Protein AF-A0AB74UG24-F1 (afdb_monomer)

Nearest PDB structures (foldseek):
  3t5p-assembly2_B  TM=6.064E-01  e=1.119E+00  Bacillus anthracis str. Sterne
  4kg6-assembly4_D  TM=3.415E-01  e=1.271E+00  Escherichia coli K-12
  8k0k-assembly1_H  TM=3.449E-01  e=1.747E+00  Vibrio phage ICP1_2011_A
  7wwv-assembly1_F  TM=2.936E-01  e=3.521E+00  Vibrio phage ICP1_2011_A
  8k0j-assembly1_A  TM=3.191E-01  e=3.521E+00  Vibrio phage ICP1_2011_A

Secondary structure (DSSP, 8-state):
---HHHHHHHHHHHHTT-EETTTSPPPSSSEEEEEEEETTEEEEEEEEGGGS-GGGGGSTTSHIIIII-SS-TTEEEEEEEEPS---

Solvent-accessible surface area (backbone atoms only — not comparable to full-atom values): 5193 Å² total; per-residue (Å²): 130,85,56,70,67,55,54,54,50,49,52,56,41,42,77,71,70,34,40,48,39,90,84,46,74,77,64,50,83,47,56,27,32,39,42,22,32,42,83,94,38,82,48,73,53,72,52,40,52,66,83,50,63,78,72,41,29,76,36,87,89,36,69,37,25,58,69,64,35,91,77,45,88,68,54,59,63,37,33,32,38,76,49,83,83,86,130

Structure (mmCIF, N/CA/C/O backbone):
data_AF-A0AB74UG24-F1
#
_entry.id   AF-A0AB74UG24-F1
#
loop_
_atom_site.group_PDB
_atom_site.id
_atom_site.type_symbol
_atom_site.label_atom_id
_atom_site.label_alt_id
_atom_site.label_comp_id
_atom_site.label_asym_id
_atom_site.label_entity_id
_atom_site.label_seq_id
_atom_site.pdbx_PDB_ins_code
_atom_site.Cartn_x
_atom_site.Cartn_y
_atom_site.Cartn_z
_atom_site.occupancy
_atom_site.B_iso_or_equiv
_atom_site.auth_seq_id
_atom_site.auth_comp_id
_atom_site.auth_asym_id
_atom_site.auth_atom_id
_atom_site.pdbx_PDB_model_num
ATOM 1 N N . MET A 1 1 ? -12.620 13.818 2.783 1.00 45.94 1 MET A N 1
ATOM 2 C CA . MET A 1 1 ? -12.952 13.178 4.073 1.00 45.94 1 MET A CA 1
ATOM 3 C C . MET A 1 1 ? -12.521 11.724 3.963 1.00 45.94 1 MET A C 1
ATOM 5 O O . MET A 1 1 ? -12.919 11.093 2.991 1.00 45.94 1 MET A O 1
ATOM 9 N N . GLN A 1 2 ? -11.628 11.229 4.825 1.00 57.72 2 GLN A N 1
ATOM 10 C CA . GLN A 1 2 ? -11.289 9.799 4.822 1.00 57.72 2 GLN A CA 1
ATOM 11 C C . GLN A 1 2 ? -12.534 9.010 5.243 1.00 57.72 2 GLN A C 1
ATOM 13 O O . GLN A 1 2 ? -13.184 9.373 6.221 1.00 57.72 2 GLN A O 1
ATOM 18 N N . ASP A 1 3 ? -12.893 7.989 4.469 1.00 71.94 3 ASP A N 1
ATOM 19 C CA . ASP A 1 3 ? -14.016 7.106 4.781 1.00 71.94 3 ASP A CA 1
ATOM 20 C C . ASP A 1 3 ? -13.720 6.352 6.098 1.00 71.94 3 ASP A C 1
ATOM 22 O O . ASP A 1 3 ? -12.676 5.693 6.178 1.00 71.94 3 ASP A O 1
ATOM 26 N N . PRO A 1 4 ? -14.591 6.420 7.126 1.00 78.06 4 PRO A N 1
ATOM 27 C CA . PRO A 1 4 ? -14.404 5.703 8.390 1.00 78.06 4 PRO A CA 1
ATOM 28 C C . PRO A 1 4 ? -14.165 4.196 8.214 1.00 78.06 4 PRO A C 1
ATOM 30 O O . PRO A 1 4 ? -13.442 3.584 9.003 1.00 78.06 4 PRO A O 1
ATOM 33 N N . ALA A 1 5 ? -14.729 3.591 7.163 1.00 79.56 5 ALA A N 1
ATOM 34 C CA . ALA A 1 5 ? -14.515 2.186 6.840 1.00 79.56 5 ALA A CA 1
ATOM 35 C C . ALA A 1 5 ? -13.059 1.900 6.438 1.00 79.56 5 ALA A C 1
ATOM 37 O O . ALA A 1 5 ? -12.512 0.854 6.793 1.00 79.56 5 ALA A O 1
ATOM 38 N N . HIS A 1 6 ? -12.401 2.836 5.747 1.00 82.81 6 HIS A N 1
ATOM 39 C CA . HIS A 1 6 ? -11.002 2.697 5.341 1.00 82.81 6 HIS A CA 1
ATOM 40 C C . HIS A 1 6 ? -10.040 2.809 6.528 1.00 82.81 6 HIS A C 1
ATOM 42 O O . HIS A 1 6 ? -9.035 2.099 6.560 1.00 82.81 6 HIS A O 1
ATOM 48 N N . THR A 1 7 ? -10.353 3.653 7.516 1.00 85.06 7 THR A N 1
ATOM 49 C CA . THR A 1 7 ? -9.570 3.757 8.758 1.00 85.06 7 THR A CA 1
ATOM 50 C C . THR A 1 7 ? -9.627 2.453 9.546 1.00 85.06 7 THR A C 1
ATOM 52 O O . THR A 1 7 ? -8.586 1.888 9.872 1.00 85.06 7 THR A O 1
ATOM 55 N N . ARG A 1 8 ? -10.832 1.907 9.750 1.00 89.44 8 ARG A N 1
ATOM 56 C CA . ARG A 1 8 ? -11.011 0.626 10.446 1.00 89.44 8 ARG A CA 1
ATOM 57 C C . ARG A 1 8 ? -10.323 -0.531 9.718 1.00 89.44 8 ARG A C 1
ATOM 59 O O . ARG A 1 8 ? -9.744 -1.408 10.352 1.00 89.44 8 ARG A O 1
ATOM 66 N N . TRP A 1 9 ? -10.381 -0.545 8.385 1.00 91.44 9 TRP A N 1
ATOM 67 C CA . TRP A 1 9 ? -9.666 -1.538 7.584 1.00 91.44 9 TRP A CA 1
ATOM 68 C C . TRP A 1 9 ? -8.149 -1.448 7.792 1.00 91.44 9 TRP A C 1
ATOM 70 O O . TRP A 1 9 ? -7.506 -2.471 8.014 1.00 91.44 9 TRP A O 1
ATOM 80 N N . LEU A 1 10 ? -7.580 -0.238 7.768 1.00 91.69 10 LEU A N 1
ATOM 81 C CA . LEU A 1 10 ? -6.150 -0.026 7.988 1.00 91.69 10 LEU A CA 1
ATOM 82 C C . LEU A 1 10 ? -5.709 -0.537 9.368 1.00 91.69 10 LEU A C 1
ATOM 84 O O . LEU A 1 10 ? -4.721 -1.262 9.455 1.00 91.69 10 LEU A O 1
ATOM 88 N N . GLU A 1 11 ? -6.458 -0.212 10.421 1.00 93.81 11 GLU A N 1
ATOM 89 C CA . GLU A 1 11 ? -6.192 -0.680 11.789 1.00 93.81 11 GLU A CA 1
ATOM 90 C C . GLU A 1 11 ? -6.160 -2.212 11.864 1.00 93.81 11 GLU A C 1
ATOM 92 O O . GLU A 1 11 ? -5.175 -2.787 12.326 1.00 93.81 11 GLU A O 1
ATOM 97 N N . GLN A 1 12 ? -7.168 -2.885 11.300 1.00 94.75 12 GLN A N 1
ATOM 98 C CA . GLN A 1 12 ? -7.224 -4.351 11.257 1.00 94.75 12 GLN A CA 1
ATOM 99 C C . GLN A 1 12 ? -6.052 -4.971 10.490 1.00 94.75 12 GLN A C 1
ATOM 101 O O . GLN A 1 12 ? -5.582 -6.057 10.832 1.00 94.75 12 GLN A O 1
ATOM 106 N N . MET A 1 13 ? -5.583 -4.320 9.425 1.00 96.06 13 MET A N 1
ATOM 107 C CA . MET A 1 13 ? -4.420 -4.797 8.680 1.00 96.06 13 MET A CA 1
ATOM 108 C C . MET A 1 13 ? -3.138 -4.647 9.503 1.00 96.06 13 MET A C 1
ATOM 110 O O . MET A 1 13 ? -2.331 -5.577 9.537 1.00 96.06 13 MET A O 1
ATOM 114 N N . ILE A 1 14 ? -2.976 -3.531 10.215 1.00 96.06 14 ILE A N 1
ATOM 115 C CA . ILE A 1 14 ? -1.836 -3.303 11.111 1.00 96.06 14 ILE A CA 1
ATOM 116 C C . ILE A 1 14 ? -1.818 -4.337 12.245 1.00 96.06 14 ILE A C 1
ATOM 118 O O . ILE A 1 14 ? -0.781 -4.949 12.490 1.00 96.06 14 ILE A O 1
ATOM 122 N N . GLU A 1 15 ? -2.964 -4.618 12.872 1.00 96.56 15 GLU A N 1
ATOM 123 C CA . GLU A 1 15 ? -3.100 -5.668 13.899 1.00 96.56 15 GLU A CA 1
ATOM 124 C C . GLU A 1 15 ? -2.695 -7.060 13.384 1.00 96.56 15 GLU A C 1
ATOM 126 O O . GLU A 1 15 ? -2.186 -7.891 14.132 1.00 96.56 15 GLU A O 1
ATOM 131 N N . ARG A 1 16 ? -2.872 -7.315 12.082 1.00 95.19 16 ARG A N 1
ATOM 132 C CA . ARG A 1 16 ? -2.472 -8.561 11.404 1.00 95.19 16 ARG A CA 1
ATOM 133 C C . ARG A 1 16 ? -1.005 -8.573 10.958 1.00 95.19 16 ARG A C 1
ATOM 135 O O . ARG A 1 16 ? -0.603 -9.479 10.223 1.00 95.19 16 ARG A O 1
ATOM 142 N N . GLY A 1 17 ? -0.215 -7.582 11.367 1.00 95.88 17 GLY A N 1
ATOM 143 C CA . GLY A 1 17 ? 1.212 -7.480 11.063 1.00 95.88 17 GLY A CA 1
ATOM 144 C C . GLY A 1 17 ? 1.526 -6.896 9.686 1.00 95.88 17 GLY A C 1
ATOM 145 O O . GLY A 1 17 ? 2.623 -7.115 9.173 1.00 95.88 17 GLY A O 1
ATOM 146 N N . TRP A 1 18 ? 0.582 -6.188 9.061 1.00 97.31 18 TRP A N 1
ATOM 147 C CA . TRP A 1 18 ? 0.872 -5.406 7.861 1.00 97.31 18 TRP A CA 1
ATOM 148 C C . TRP A 1 18 ? 1.415 -4.020 8.219 1.00 97.31 18 TRP A C 1
ATOM 150 O O . TRP A 1 18 ? 1.095 -3.450 9.258 1.00 97.31 18 TRP A O 1
ATOM 160 N N . ILE A 1 19 ? 2.225 -3.461 7.329 1.00 96.31 19 ILE A N 1
ATOM 161 C CA . ILE A 1 19 ? 2.931 -2.200 7.531 1.00 96.31 19 ILE A CA 1
ATOM 162 C C . ILE A 1 19 ? 2.234 -1.106 6.730 1.00 96.31 19 ILE A C 1
ATOM 164 O O . ILE A 1 19 ? 2.065 -1.229 5.519 1.00 96.31 19 ILE A O 1
ATOM 168 N N . ASP A 1 20 ? 1.850 -0.020 7.398 1.00 93.75 20 ASP A N 1
ATOM 169 C CA . A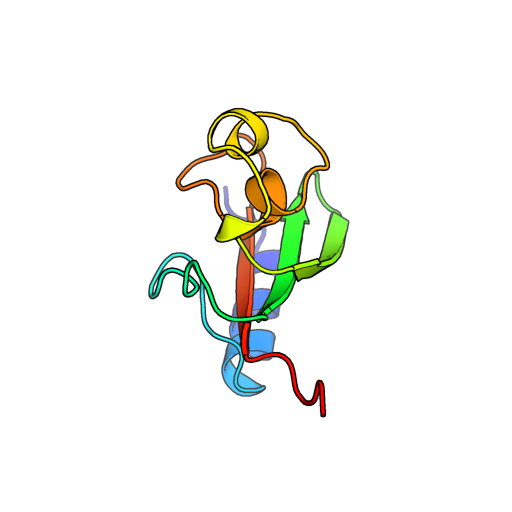SP A 1 20 ? 1.305 1.172 6.748 1.00 93.75 20 ASP A CA 1
ATOM 170 C C . ASP A 1 20 ? 2.365 1.836 5.859 1.00 93.75 20 ASP A C 1
ATOM 172 O O . ASP A 1 20 ? 3.395 2.318 6.342 1.00 93.75 20 ASP A O 1
ATOM 176 N N . ARG A 1 21 ? 2.078 1.911 4.556 1.00 91.25 21 ARG A N 1
ATOM 177 C CA . ARG A 1 21 ? 2.955 2.525 3.553 1.00 91.25 21 ARG A CA 1
ATOM 178 C C . ARG A 1 21 ? 3.280 3.983 3.869 1.00 91.25 21 ARG A C 1
ATOM 180 O O . ARG A 1 21 ? 4.338 4.470 3.469 1.00 91.25 21 ARG A O 1
ATOM 187 N N . PHE A 1 22 ? 2.359 4.729 4.479 1.00 86.56 22 PHE A N 1
ATOM 188 C CA . PHE A 1 22 ? 2.578 6.148 4.772 1.00 86.56 22 PHE A CA 1
ATOM 189 C C . PHE A 1 22 ? 3.518 6.355 5.961 1.00 86.56 22 PHE A C 1
ATOM 191 O O . PHE A 1 22 ? 4.178 7.387 6.029 1.00 86.56 22 PHE A O 1
ATOM 198 N N . LYS A 1 23 ? 3.618 5.368 6.857 1.00 89.75 23 LYS A N 1
ATOM 199 C CA . LYS A 1 23 ? 4.571 5.379 7.974 1.00 89.75 23 LYS A CA 1
ATOM 200 C C . LYS A 1 23 ? 5.925 4.810 7.569 1.00 89.75 23 LYS A C 1
ATOM 202 O O . LYS A 1 23 ? 6.955 5.367 7.931 1.00 89.75 23 LYS A O 1
ATOM 207 N N . HIS A 1 24 ? 5.919 3.729 6.793 1.00 91.50 24 HIS A N 1
ATOM 208 C CA . HIS A 1 24 ? 7.130 3.072 6.321 1.00 91.50 24 HIS A CA 1
ATOM 209 C C . HIS A 1 24 ? 6.990 2.714 4.849 1.00 91.50 24 HIS A C 1
ATOM 211 O O . HIS A 1 24 ? 6.099 1.956 4.464 1.00 91.50 24 HIS A O 1
ATOM 217 N N . SER A 1 25 ? 7.888 3.248 4.024 1.00 91.06 25 SER A N 1
ATOM 218 C CA . SER A 1 25 ? 7.932 2.897 2.608 1.00 91.06 25 SER A CA 1
ATOM 219 C C . SER A 1 25 ? 8.333 1.425 2.432 1.00 91.06 25 SER A C 1
ATOM 221 O O . SER A 1 25 ? 9.226 0.960 3.143 1.00 91.06 25 SER A O 1
ATOM 223 N N . PRO A 1 26 ? 7.711 0.699 1.490 1.00 92.38 26 PRO A N 1
ATOM 224 C CA . PRO A 1 26 ? 8.161 -0.636 1.112 1.00 92.38 26 PRO A CA 1
ATOM 225 C C . PRO A 1 26 ? 9.602 -0.625 0.570 1.00 92.38 26 PRO A C 1
ATOM 227 O O . PRO A 1 26 ? 10.009 0.360 -0.058 1.00 92.38 26 PRO A O 1
ATOM 230 N N . PRO A 1 27 ? 10.368 -1.711 0.772 1.00 92.50 27 PRO A N 1
ATOM 231 C CA . PRO A 1 27 ? 11.686 -1.872 0.171 1.00 92.50 27 PRO A CA 1
ATOM 232 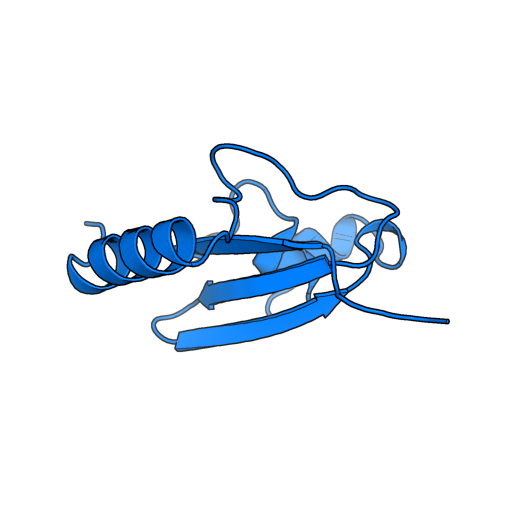C C . PRO A 1 27 ? 11.602 -1.906 -1.358 1.00 92.50 27 PRO A C 1
ATOM 234 O O . PRO A 1 27 ? 10.620 -2.369 -1.940 1.00 92.50 27 PRO A O 1
ATOM 237 N N . HIS A 1 28 ? 12.652 -1.412 -2.016 1.00 90.44 28 HIS A N 1
ATOM 238 C CA . HIS A 1 28 ? 12.656 -1.279 -3.471 1.00 90.44 28 HIS A CA 1
ATOM 239 C C . HIS A 1 28 ? 12.987 -2.595 -4.189 1.00 90.44 28 HIS A C 1
ATOM 241 O O . HIS A 1 28 ? 12.392 -2.899 -5.217 1.00 90.44 28 HIS A O 1
ATOM 247 N N . TYR A 1 29 ? 13.915 -3.382 -3.640 1.00 92.25 29 TYR A N 1
ATOM 248 C CA . TYR A 1 29 ? 14.474 -4.569 -4.303 1.00 92.25 29 TYR A CA 1
ATOM 249 C C . TYR A 1 29 ? 14.018 -5.895 -3.693 1.00 92.25 29 TYR A C 1
ATOM 251 O O . TYR A 1 29 ? 14.387 -6.954 -4.190 1.00 92.25 29 TYR A O 1
ATOM 259 N N . ASP A 1 30 ? 13.189 -5.845 -2.653 1.00 93.38 30 ASP A N 1
ATOM 260 C CA . ASP A 1 30 ? 12.612 -7.036 -2.050 1.00 93.38 30 ASP A CA 1
ATOM 261 C C . ASP A 1 30 ? 11.192 -7.277 -2.550 1.00 93.38 30 ASP A C 1
ATOM 263 O O . ASP A 1 30 ? 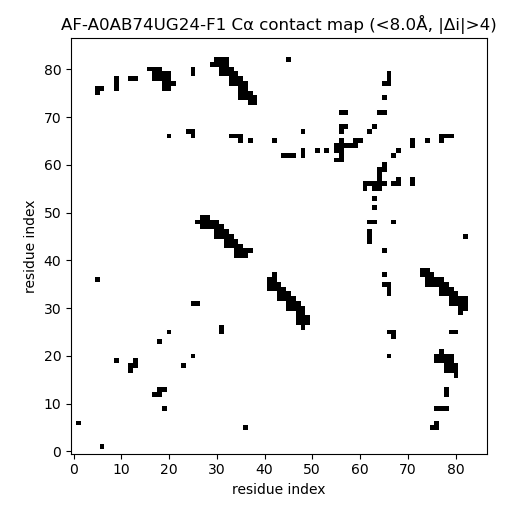10.415 -6.349 -2.805 1.00 93.38 30 ASP A O 1
ATOM 267 N N . ARG A 1 31 ? 10.826 -8.557 -2.625 1.00 95.12 31 ARG A N 1
ATOM 268 C CA . ARG A 1 31 ? 9.475 -8.965 -2.985 1.00 95.12 31 ARG A CA 1
ATOM 269 C C . ARG A 1 31 ? 8.520 -8.702 -1.823 1.00 95.12 31 ARG A C 1
ATOM 271 O O . ARG A 1 31 ? 8.676 -9.250 -0.729 1.00 95.12 31 ARG A O 1
ATOM 278 N N . ILE A 1 32 ? 7.473 -7.931 -2.087 1.00 95.44 32 ILE A N 1
ATOM 279 C CA . ILE A 1 32 ? 6.427 -7.619 -1.112 1.00 95.44 32 ILE A CA 1
ATOM 280 C C . ILE A 1 32 ? 5.071 -8.177 -1.534 1.00 95.44 32 ILE A C 1
ATOM 282 O O . ILE A 1 32 ? 4.796 -8.404 -2.713 1.00 95.44 32 ILE A O 1
ATOM 286 N N . GLU A 1 33 ? 4.205 -8.362 -0.548 1.00 96.38 33 GLU A N 1
ATOM 287 C CA . GLU A 1 33 ? 2.756 -8.408 -0.710 1.00 96.38 33 GLU A CA 1
ATOM 288 C C . GLU A 1 33 ? 2.174 -7.051 -0.336 1.00 96.38 33 GLU A C 1
ATOM 290 O O . GLU A 1 33 ? 2.672 -6.394 0.581 1.00 96.38 33 GLU A O 1
ATOM 295 N N . TYR A 1 34 ? 1.091 -6.646 -0.994 1.00 95.31 34 TYR A N 1
ATOM 296 C CA . TYR A 1 34 ? 0.411 -5.405 -0.651 1.00 95.31 34 TYR A CA 1
ATOM 297 C C . TYR A 1 34 ? -1.105 -5.490 -0.784 1.00 95.31 34 TYR A C 1
ATOM 299 O O . TYR A 1 34 ? -1.643 -6.274 -1.570 1.00 95.31 34 TYR A O 1
ATOM 307 N N . HIS A 1 35 ? -1.767 -4.595 -0.053 1.00 95.19 35 HIS A N 1
ATOM 308 C CA . HIS A 1 35 ? -3.151 -4.206 -0.270 1.00 95.19 35 HIS A CA 1
ATOM 309 C C . HIS A 1 35 ? -3.248 -2.682 -0.367 1.00 95.19 35 HIS A C 1
ATOM 311 O O . HIS A 1 35 ? -2.639 -1.957 0.421 1.00 95.19 35 HIS A O 1
ATOM 317 N N . SER A 1 36 ? -4.016 -2.191 -1.331 1.00 92.06 36 SER A N 1
ATOM 318 C CA . SER A 1 36 ? -4.184 -0.766 -1.605 1.00 92.06 36 SER A CA 1
ATOM 319 C C . SER A 1 36 ? -5.639 -0.463 -1.910 1.00 92.06 36 SER A C 1
ATOM 321 O O . SER A 1 36 ? -6.267 -1.162 -2.705 1.00 92.06 36 SER A O 1
ATOM 323 N N . VAL A 1 37 ? -6.182 0.575 -1.285 1.00 89.44 37 VAL A N 1
ATOM 324 C CA . VAL A 1 37 ? -7.511 1.076 -1.622 1.00 89.44 37 VAL A CA 1
ATOM 325 C C . VAL A 1 37 ? -7.381 2.074 -2.765 1.00 89.44 37 VAL A C 1
ATOM 327 O O . VAL A 1 37 ? -6.740 3.108 -2.613 1.00 89.44 37 VAL A O 1
ATOM 330 N N . TRP A 1 38 ? -8.023 1.812 -3.896 1.00 87.38 38 TRP A N 1
ATOM 331 C CA . TRP A 1 38 ? -8.065 2.737 -5.026 1.00 87.38 38 TRP A CA 1
ATOM 332 C C . TRP A 1 38 ? -9.476 2.788 -5.605 1.00 87.38 38 TRP A C 1
ATOM 334 O O . TRP A 1 38 ? -10.097 1.754 -5.846 1.00 87.38 38 TRP A O 1
ATOM 344 N N . ASN A 1 39 ? -10.008 3.999 -5.791 1.00 85.69 39 ASN A N 1
ATOM 345 C CA . ASN A 1 39 ? -11.357 4.226 -6.322 1.00 85.69 39 ASN A CA 1
ATOM 346 C C . ASN A 1 39 ? -12.457 3.388 -5.619 1.00 85.69 39 ASN A C 1
ATOM 348 O O . ASN A 1 39 ? -13.289 2.750 -6.264 1.00 85.69 39 ASN A O 1
ATOM 352 N N . GLY A 1 40 ? -12.404 3.320 -4.283 1.00 84.00 40 GLY A N 1
ATOM 353 C CA . GLY A 1 40 ? -13.375 2.587 -3.456 1.00 84.00 40 GLY A CA 1
ATOM 354 C C . GLY A 1 40 ? -13.262 1.057 -3.502 1.00 84.00 40 GLY A C 1
ATOM 3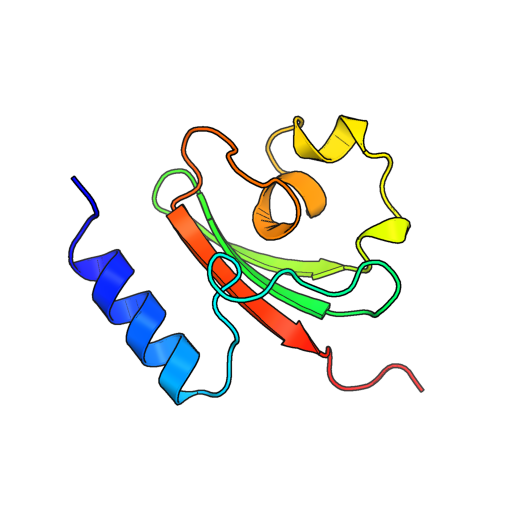55 O O . GLY A 1 40 ? -14.136 0.368 -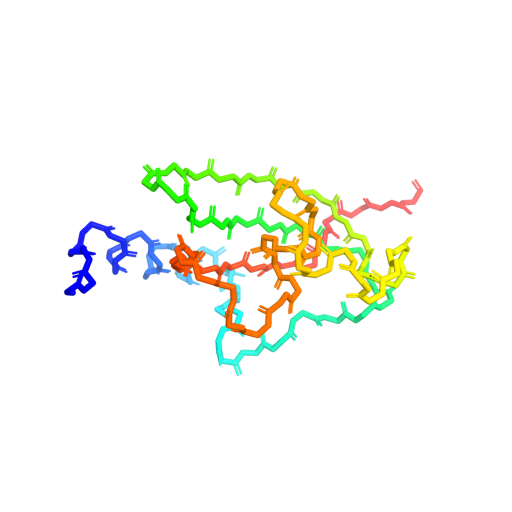2.985 1.00 84.00 40 GLY A O 1
ATOM 356 N N . ARG A 1 41 ? -12.209 0.503 -4.117 1.00 86.81 41 ARG A N 1
ATOM 357 C CA . ARG A 1 41 ? -11.958 -0.944 -4.193 1.00 86.81 41 ARG A CA 1
ATOM 358 C C . ARG A 1 41 ? -10.608 -1.298 -3.584 1.00 86.81 41 ARG A C 1
ATOM 360 O O . ARG A 1 41 ? -9.669 -0.509 -3.650 1.00 86.81 41 ARG A O 1
ATOM 367 N N . ILE A 1 42 ? -10.506 -2.502 -3.024 1.00 90.25 42 ILE A N 1
ATOM 368 C CA . ILE A 1 42 ? -9.242 -3.047 -2.521 1.00 90.25 42 ILE A CA 1
ATOM 369 C C . ILE A 1 42 ? -8.561 -3.819 -3.649 1.00 90.25 42 ILE A C 1
ATOM 371 O O . ILE A 1 42 ? -9.108 -4.787 -4.173 1.00 90.25 42 ILE A O 1
ATOM 375 N N . TYR A 1 43 ? -7.344 -3.410 -3.979 1.00 91.62 43 TYR A N 1
ATOM 376 C CA . TYR A 1 43 ? -6.444 -4.110 -4.882 1.00 91.62 43 TYR A CA 1
ATOM 377 C C . TYR A 1 43 ? -5.361 -4.799 -4.073 1.00 91.62 43 TYR A C 1
ATOM 379 O O . TYR A 1 43 ? -4.823 -4.226 -3.127 1.00 91.62 43 TYR A O 1
ATOM 387 N N . SER A 1 44 ? -5.037 -6.026 -4.458 1.00 93.56 44 SER A N 1
ATOM 388 C CA . SER A 1 44 ? -4.033 -6.844 -3.783 1.00 93.56 44 SER A CA 1
ATOM 389 C C . SER A 1 44 ? -3.045 -7.367 -4.807 1.00 93.56 44 SER A C 1
ATOM 391 O O . SER A 1 44 ? -3.433 -7.660 -5.938 1.00 93.56 44 SER A O 1
ATOM 393 N N . GLY A 1 45 ? -1.783 -7.506 -4.425 1.00 93.69 45 GLY A N 1
ATOM 394 C CA . GLY A 1 45 ? -0.776 -8.015 -5.342 1.00 93.69 45 GLY A CA 1
ATOM 395 C C . GLY A 1 45 ? 0.540 -8.357 -4.670 1.00 93.69 45 GLY A C 1
ATOM 396 O O . GLY A 1 45 ? 0.724 -8.172 -3.466 1.00 93.69 45 GLY A O 1
ATOM 397 N N . ARG A 1 46 ? 1.455 -8.869 -5.491 1.00 94.69 46 ARG A N 1
ATOM 398 C CA . ARG A 1 46 ? 2.849 -9.130 -5.141 1.00 94.69 46 ARG A CA 1
ATOM 399 C C . ARG A 1 46 ? 3.740 -8.477 -6.179 1.00 94.69 46 ARG A C 1
ATOM 401 O O . ARG A 1 46 ? 3.491 -8.654 -7.367 1.00 94.69 46 ARG A O 1
ATOM 408 N N . CYS A 1 47 ? 4.768 -7.766 -5.745 1.00 92.69 47 CYS A N 1
ATOM 409 C CA . CYS A 1 47 ? 5.698 -7.104 -6.653 1.00 92.69 47 CYS A CA 1
ATOM 410 C C . CYS A 1 47 ? 7.054 -6.866 -5.989 1.00 92.69 47 CYS A C 1
ATOM 412 O O . CYS A 1 47 ? 7.138 -6.787 -4.763 1.00 92.69 47 CYS A O 1
ATOM 414 N N . THR A 1 48 ? 8.078 -6.688 -6.815 1.00 93.94 48 THR A N 1
ATOM 415 C CA . THR A 1 48 ? 9.323 -6.007 -6.455 1.00 93.94 48 THR A CA 1
ATOM 416 C C . THR A 1 48 ? 9.272 -4.635 -7.115 1.00 93.94 48 THR A C 1
ATOM 418 O O . THR A 1 48 ? 9.027 -4.548 -8.314 1.00 93.94 48 THR A O 1
ATOM 421 N N . LEU A 1 49 ? 9.429 -3.547 -6.360 1.00 89.81 49 LEU A N 1
ATOM 422 C CA . LEU A 1 49 ? 9.243 -2.199 -6.921 1.00 89.81 49 LEU A CA 1
ATOM 423 C C . LEU A 1 49 ? 10.291 -1.849 -7.981 1.00 89.81 49 LEU A C 1
ATOM 425 O O . LEU A 1 49 ? 9.963 -1.186 -8.960 1.00 89.81 49 LEU A O 1
ATOM 429 N N . GLY A 1 50 ? 11.515 -2.346 -7.810 1.00 89.00 50 GLY A N 1
ATOM 430 C CA . GLY A 1 50 ? 12.620 -2.164 -8.744 1.00 89.00 50 GLY A CA 1
ATOM 431 C C . GLY A 1 50 ? 12.427 -2.824 -10.108 1.00 89.00 50 GLY A C 1
ATOM 432 O O . GLY A 1 50 ? 13.154 -2.469 -11.030 1.00 89.00 50 GLY A O 1
ATOM 433 N N . ASP A 1 51 ? 11.442 -3.715 -10.265 1.00 90.19 51 ASP A N 1
ATOM 434 C CA . ASP A 1 51 ? 11.116 -4.323 -11.563 1.00 90.19 51 ASP A CA 1
ATOM 435 C C . ASP A 1 51 ? 10.360 -3.354 -12.489 1.00 90.19 51 ASP A C 1
ATOM 437 O O . ASP A 1 51 ? 10.195 -3.630 -13.677 1.00 90.19 51 ASP A O 1
ATOM 441 N N . TYR A 1 52 ? 9.885 -2.223 -11.959 1.00 86.75 52 TYR A N 1
ATOM 442 C CA . TYR A 1 52 ? 9.087 -1.255 -12.701 1.00 86.75 52 TYR A CA 1
ATOM 443 C C . TYR A 1 52 ? 9.854 0.057 -12.874 1.00 86.75 52 TYR A C 1
ATOM 445 O O . TYR A 1 52 ? 10.485 0.545 -11.930 1.00 86.75 52 TYR A O 1
ATOM 453 N N . PRO A 1 53 ? 9.762 0.699 -14.048 1.00 85.25 53 PRO A N 1
ATOM 454 C CA . PRO A 1 53 ? 10.303 2.034 -14.226 1.00 85.25 53 PRO A CA 1
ATOM 455 C C . PRO A 1 53 ? 9.547 3.036 -13.344 1.00 85.25 53 PRO A C 1
ATOM 457 O O . PRO A 1 53 ? 8.342 2.919 -13.122 1.00 85.25 53 PRO A O 1
ATOM 460 N N . TRP A 1 54 ? 10.238 4.080 -12.881 1.00 75.00 54 TRP A N 1
ATOM 461 C CA . TRP A 1 54 ? 9.630 5.119 -12.037 1.00 75.00 54 TRP A CA 1
ATOM 462 C C . TRP A 1 54 ? 8.408 5.790 -12.691 1.00 75.00 54 TRP A C 1
ATOM 464 O O . TRP A 1 54 ? 7.484 6.210 -11.997 1.00 75.00 54 TRP A O 1
ATOM 474 N N . SER A 1 55 ? 8.363 5.845 -14.027 1.00 80.44 55 SER A N 1
ATOM 475 C CA . SER A 1 55 ? 7.215 6.348 -14.792 1.00 80.44 55 SER A CA 1
ATOM 476 C C . SER A 1 55 ? 5.911 5.602 -14.496 1.00 80.44 55 SER A C 1
ATOM 478 O O . SER A 1 55 ? 4.847 6.219 -14.514 1.00 80.44 55 SER A O 1
ATOM 480 N N . 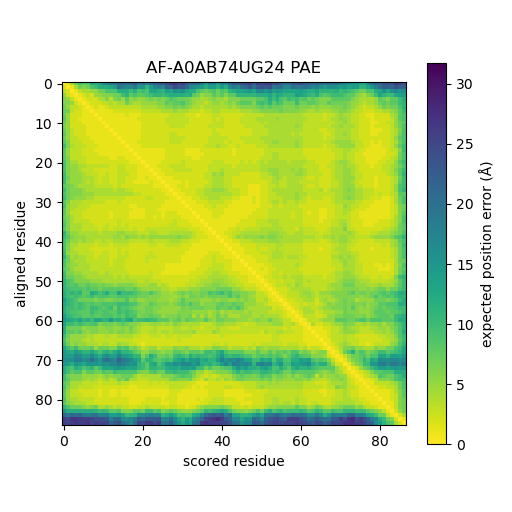ASP A 1 56 ? 5.977 4.313 -14.152 1.00 82.38 56 ASP A N 1
ATOM 481 C CA . ASP A 1 56 ? 4.799 3.486 -13.865 1.00 82.38 56 ASP A CA 1
ATOM 482 C C . ASP A 1 56 ? 4.126 3.857 -12.541 1.00 82.38 56 ASP A C 1
ATOM 484 O O . ASP A 1 56 ? 2.960 3.529 -12.324 1.00 82.38 56 ASP A O 1
ATOM 488 N N . ALA A 1 57 ? 4.817 4.586 -11.657 1.00 75.00 57 ALA A N 1
ATOM 489 C CA . ALA A 1 57 ? 4.225 5.123 -10.432 1.00 75.00 57 ALA A CA 1
ATOM 490 C C . ALA A 1 57 ? 3.095 6.134 -10.714 1.00 75.00 57 ALA A C 1
ATOM 492 O O . ALA A 1 57 ? 2.280 6.402 -9.831 1.00 75.00 57 ALA A O 1
ATOM 493 N N . SER A 1 58 ? 3.018 6.661 -11.939 1.00 77.50 58 SER A N 1
ATOM 494 C CA . SER A 1 58 ? 1.975 7.588 -12.390 1.00 77.50 58 SER A CA 1
ATOM 495 C C . SER A 1 58 ? 0.920 6.929 -13.286 1.00 77.50 58 SER A C 1
ATOM 497 O O . SER A 1 58 ? -0.026 7.603 -13.687 1.00 77.50 58 SER A O 1
ATOM 499 N N . THR A 1 59 ? 1.049 5.632 -13.587 1.00 81.88 59 THR A N 1
ATOM 500 C CA . THR A 1 59 ? 0.150 4.909 -14.497 1.00 81.88 59 THR A CA 1
ATOM 501 C C . THR A 1 59 ? -0.903 4.130 -13.704 1.00 81.88 59 THR A C 1
A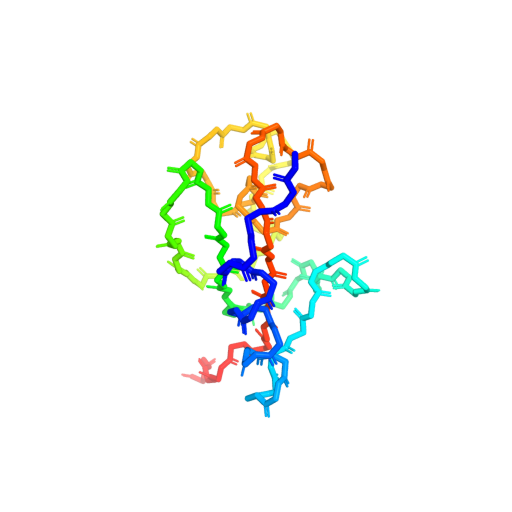TOM 503 O O . THR A 1 59 ? -0.564 3.145 -13.041 1.00 81.88 59 THR A O 1
ATOM 506 N N . PRO A 1 60 ? -2.191 4.518 -13.762 1.00 79.56 60 PRO A N 1
ATOM 507 C CA . PRO A 1 60 ? -3.247 3.824 -13.034 1.00 79.56 60 PRO A CA 1
ATOM 508 C C . PRO A 1 60 ? -3.283 2.322 -13.333 1.00 79.56 60 PRO A C 1
ATOM 510 O O . PRO A 1 60 ? -3.173 1.901 -14.481 1.00 79.56 60 PRO A O 1
ATOM 513 N N . GLY A 1 61 ? -3.464 1.510 -12.290 1.00 71.75 61 GLY A N 1
ATOM 514 C CA . GLY A 1 61 ? -3.551 0.050 -12.403 1.00 71.75 61 GLY A CA 1
ATOM 515 C C . GLY A 1 61 ? -2.218 -0.703 -12.326 1.00 71.75 61 GLY A C 1
ATOM 516 O O . GLY A 1 61 ? -2.243 -1.909 -12.095 1.00 71.75 61 GLY A O 1
ATOM 517 N N . HIS A 1 62 ? -1.065 -0.030 -12.428 1.00 84.31 62 HIS A N 1
ATOM 518 C CA . HIS A 1 62 ? 0.234 -0.672 -12.193 1.00 84.31 62 HIS A CA 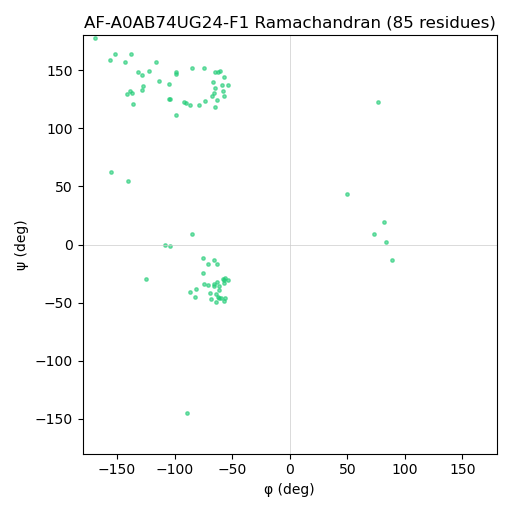1
ATOM 519 C C . HIS A 1 62 ? 0.483 -0.922 -10.697 1.00 84.31 62 HIS A C 1
ATOM 521 O O . HIS A 1 62 ? 0.032 -0.170 -9.828 1.00 84.31 62 HIS A O 1
ATOM 527 N N . HIS A 1 63 ? 1.268 -1.956 -10.381 1.00 87.69 63 HIS A N 1
ATOM 528 C CA . HIS A 1 63 ? 1.659 -2.264 -9.002 1.00 87.69 63 HIS A CA 1
ATOM 529 C C . HIS A 1 63 ? 2.358 -1.068 -8.332 1.00 87.69 63 HIS A C 1
ATOM 531 O O . HIS A 1 63 ? 1.964 -0.659 -7.238 1.00 87.69 63 HIS A O 1
ATOM 537 N N . CYS A 1 64 ? 3.313 -0.428 -9.017 1.00 86.19 64 CYS A N 1
ATOM 538 C CA . CYS A 1 64 ? 4.009 0.755 -8.501 1.00 86.19 64 CYS A CA 1
ATOM 539 C C . CYS A 1 64 ? 3.097 1.962 -8.272 1.00 86.19 64 CYS A C 1
ATOM 541 O O . CYS A 1 64 ? 3.307 2.695 -7.306 1.00 86.19 64 CYS A O 1
ATOM 543 N N . PHE A 1 65 ? 2.050 2.141 -9.076 1.00 86.81 65 PHE A N 1
ATOM 544 C CA . PHE A 1 65 ? 1.026 3.152 -8.813 1.00 86.81 65 PHE A CA 1
ATOM 545 C C . PHE A 1 65 ? 0.260 2.850 -7.516 1.00 86.81 65 PHE A C 1
ATOM 547 O O . PHE A 1 65 ? 0.035 3.733 -6.688 1.00 86.81 65 PHE A O 1
ATOM 554 N N . LEU A 1 66 ? -0.099 1.583 -7.298 1.00 89.50 66 LEU A N 1
ATOM 555 C CA . LEU A 1 66 ? -0.915 1.170 -6.158 1.00 89.50 66 LEU A CA 1
ATOM 556 C C . LEU A 1 66 ? -0.160 1.166 -4.825 1.00 89.50 66 LEU A C 1
ATOM 558 O O . LEU A 1 66 ? -0.784 1.468 -3.806 1.00 89.50 66 LEU A O 1
ATOM 562 N N . ILE A 1 67 ? 1.138 0.841 -4.798 1.00 90.50 67 ILE A N 1
ATOM 563 C CA . ILE A 1 67 ? 1.905 0.719 -3.542 1.00 90.50 67 ILE A CA 1
ATOM 564 C C . ILE A 1 67 ? 3.174 1.583 -3.467 1.00 90.50 67 ILE A C 1
ATOM 566 O O . ILE A 1 67 ? 3.527 2.036 -2.379 1.00 90.50 67 ILE A O 1
ATOM 570 N N . GLY A 1 68 ? 3.827 1.879 -4.593 1.00 82.00 68 GLY A N 1
ATOM 571 C CA . GLY A 1 68 ? 5.085 2.638 -4.626 1.00 82.00 68 GLY A CA 1
ATOM 572 C C . GLY A 1 68 ? 4.896 4.157 -4.560 1.00 82.00 68 GLY A C 1
ATOM 573 O O . GLY A 1 68 ? 5.556 4.846 -3.776 1.00 82.00 68 GLY A O 1
ATOM 574 N N . ALA A 1 69 ? 3.957 4.696 -5.337 1.00 74.88 69 ALA A N 1
ATOM 575 C CA . ALA A 1 69 ? 3.787 6.136 -5.510 1.00 74.88 69 ALA A CA 1
ATOM 576 C C . ALA A 1 69 ? 3.519 6.865 -4.176 1.00 74.88 69 ALA A C 1
ATOM 578 O O . ALA A 1 69 ? 2.744 6.402 -3.339 1.00 74.88 69 ALA A O 1
ATOM 579 N N . ALA A 1 70 ? 4.149 8.018 -3.938 1.00 66.00 70 ALA A N 1
ATOM 580 C CA . ALA A 1 70 ? 3.980 8.751 -2.678 1.00 66.00 70 ALA A CA 1
ATOM 581 C C . ALA A 1 70 ? 2.569 9.336 -2.529 1.00 66.00 70 ALA A C 1
ATOM 583 O O . ALA A 1 70 ? 1.927 9.134 -1.498 1.00 66.00 70 ALA A O 1
ATOM 584 N N . LEU A 1 71 ? 2.059 9.983 -3.580 1.00 64.31 71 LEU A N 1
ATOM 585 C CA . LEU A 1 71 ? 0.794 10.725 -3.557 1.00 64.31 71 LEU A CA 1
ATOM 586 C C . LEU A 1 71 ? -0.033 10.551 -4.850 1.00 64.31 71 LEU A C 1
ATOM 588 O O . LEU A 1 71 ? -0.383 11.542 -5.489 1.00 64.31 71 LEU A O 1
ATOM 592 N N . PRO A 1 72 ? -0.345 9.321 -5.287 1.00 65.88 72 PRO A N 1
ATOM 593 C CA . PRO A 1 72 ? -1.243 9.137 -6.422 1.00 65.88 72 PRO A CA 1
ATOM 594 C C . PRO A 1 72 ? -2.665 9.587 -6.045 1.00 65.88 72 PRO A C 1
ATOM 596 O O . PRO A 1 72 ? -3.230 9.170 -5.029 1.00 65.88 72 PRO A O 1
ATOM 599 N N . VAL A 1 73 ? -3.245 10.464 -6.869 1.00 69.19 73 VAL A N 1
ATOM 600 C CA . VAL A 1 73 ? -4.612 10.973 -6.695 1.00 69.19 73 VAL A CA 1
ATOM 601 C C . VAL A 1 73 ? -5.597 9.799 -6.660 1.00 69.19 73 VAL A C 1
ATOM 603 O O . VAL A 1 73 ? -5.599 8.944 -7.544 1.00 69.19 73 VAL A O 1
ATOM 606 N N . GLY A 1 74 ? -6.446 9.754 -5.630 1.00 69.81 74 GLY A N 1
ATOM 607 C CA . GLY A 1 74 ? -7.504 8.746 -5.492 1.00 69.81 74 GLY A CA 1
ATOM 608 C C . GLY A 1 74 ? -7.074 7.408 -4.880 1.00 69.81 74 GLY A C 1
ATOM 609 O O . GLY A 1 74 ? -7.913 6.512 -4.752 1.00 69.81 74 GLY A O 1
ATOM 610 N N . VAL A 1 75 ? -5.807 7.256 -4.482 1.00 74.25 75 VAL A N 1
ATOM 611 C CA . VAL A 1 75 ? -5.350 6.095 -3.705 1.00 74.25 75 VAL A CA 1
ATOM 612 C C . VAL A 1 75 ? -5.452 6.408 -2.212 1.00 74.25 75 VAL A C 1
ATOM 614 O O . VAL A 1 75 ? -4.910 7.397 -1.721 1.00 74.25 75 VAL A O 1
ATOM 617 N N . GLY A 1 76 ? -6.197 5.567 -1.504 1.00 84.12 76 GLY A N 1
ATOM 618 C CA . GLY A 1 76 ? -6.434 5.631 -0.070 1.00 84.12 76 GLY A CA 1
ATOM 619 C C . GLY A 1 76 ? -5.387 4.855 0.738 1.00 84.12 76 GLY A C 1
ATOM 620 O O . GLY A 1 76 ? -4.207 4.836 0.376 1.00 84.12 76 GLY A O 1
ATOM 621 N N . PRO A 1 77 ? -5.790 4.231 1.862 1.00 89.56 77 PRO A N 1
ATOM 622 C CA . PRO A 1 77 ? -4.883 3.454 2.696 1.00 89.56 77 PRO A CA 1
ATOM 623 C C . PRO A 1 77 ? -4.185 2.323 1.948 1.00 89.56 77 PRO A C 1
ATOM 625 O O . PRO A 1 77 ? -4.751 1.678 1.062 1.00 89.56 77 PRO A O 1
ATOM 628 N N . ARG A 1 78 ? -2.932 2.098 2.336 1.00 91.62 78 ARG A N 1
ATOM 629 C CA . ARG A 1 78 ? -2.010 1.176 1.686 1.00 91.62 78 ARG A CA 1
ATOM 630 C C . ARG A 1 78 ? -1.184 0.474 2.729 1.00 91.62 78 ARG A C 1
ATOM 632 O O . ARG A 1 78 ? -0.570 1.125 3.571 1.00 91.62 78 ARG A O 1
ATOM 639 N N . VAL A 1 79 ? -1.134 -0.839 2.624 1.00 95.69 79 VAL A N 1
ATOM 640 C CA . VAL A 1 79 ? -0.333 -1.659 3.513 1.00 95.69 79 VAL A CA 1
ATOM 641 C C . VAL A 1 79 ? 0.486 -2.656 2.724 1.00 95.69 79 VAL A C 1
ATOM 643 O O . VAL A 1 79 ? 0.067 -3.125 1.665 1.00 95.69 79 VAL A O 1
ATOM 646 N N . TRP A 1 80 ? 1.652 -2.988 3.252 1.00 96.62 80 TRP A N 1
ATOM 647 C CA . TRP A 1 80 ? 2.552 -3.964 2.663 1.00 96.62 80 TRP A CA 1
ATOM 648 C C . TRP A 1 80 ? 3.144 -4.870 3.735 1.00 96.62 80 TRP A C 1
ATOM 650 O O . TRP A 1 80 ? 3.081 -4.584 4.929 1.00 96.62 80 TRP A O 1
ATOM 660 N N . ARG A 1 81 ? 3.707 -5.990 3.306 1.00 96.50 81 ARG A N 1
ATOM 661 C CA . ARG A 1 81 ? 4.583 -6.834 4.118 1.00 96.50 81 ARG A CA 1
ATOM 662 C C . ARG A 1 81 ? 5.551 -7.567 3.204 1.00 96.50 81 ARG A C 1
ATOM 664 O O . ARG A 1 81 ? 5.301 -7.677 2.005 1.00 96.50 81 ARG A O 1
ATOM 671 N N . MET A 1 82 ? 6.621 -8.110 3.769 1.00 96.38 82 MET A N 1
ATOM 672 C CA . MET A 1 82 ? 7.506 -9.008 3.025 1.00 96.38 82 MET A CA 1
ATOM 673 C C . MET A 1 82 ? 6.704 -10.204 2.506 1.00 96.38 82 MET A C 1
ATOM 675 O O . MET A 1 82 ? 5.923 -10.804 3.254 1.00 96.38 82 MET A O 1
ATOM 679 N N . ALA A 1 83 ? 6.867 -10.540 1.227 1.00 92.50 83 ALA A N 1
ATOM 680 C CA . ALA A 1 83 ? 6.234 -11.727 0.676 1.00 92.50 83 ALA A CA 1
ATOM 681 C C . ALA A 1 83 ? 6.827 -12.971 1.350 1.00 92.50 83 ALA A C 1
ATOM 683 O O . ALA A 1 83 ? 8.042 -13.088 1.507 1.00 92.50 83 ALA A O 1
ATOM 684 N N . LYS A 1 84 ? 5.976 -13.917 1.756 1.00 85.38 84 LYS A N 1
ATOM 685 C CA . LYS A 1 84 ? 6.454 -15.207 2.260 1.00 85.38 84 LYS A CA 1
ATOM 686 C C . LYS A 1 84 ? 6.834 -16.096 1.077 1.00 85.38 84 LYS A C 1
ATOM 688 O O . LYS A 1 84 ? 5.957 -16.424 0.283 1.00 85.38 84 LYS A O 1
ATOM 693 N N . GLY A 1 85 ? 8.099 -16.511 1.019 1.00 64.69 85 GLY A N 1
ATOM 694 C CA . GLY A 1 85 ? 8.582 -17.575 0.138 1.00 64.69 85 GLY A CA 1
ATOM 695 C C . GLY A 1 85 ? 8.754 -17.182 -1.333 1.00 64.69 85 GLY A C 1
ATOM 696 O O . GLY A 1 85 ? 7.823 -16.765 -2.022 1.00 64.69 85 GLY A O 1
ATOM 697 N N . SER A 1 86 ? 9.973 -17.364 -1.823 1.00 47.72 86 SER A N 1
ATOM 698 C CA . SER A 1 86 ? 10.328 -17.661 -3.214 1.00 47.72 86 SER A CA 1
ATOM 699 C C . SER A 1 86 ? 11.681 -18.376 -3.143 1.00 47.72 86 SER A C 1
ATOM 701 O O . SER A 1 86 ? 12.691 -17.806 -3.536 1.00 47.72 86 SER A O 1
ATOM 703 N N . GLU A 1 87 ? 11.710 -19.540 -2.489 1.00 45.59 87 GLU A N 1
ATOM 704 C CA . GLU A 1 87 ? 12.772 -20.529 -2.733 1.00 45.59 87 GLU A CA 1
ATOM 705 C C . GLU A 1 87 ? 12.466 -21.259 -4.043 1.00 45.59 87 GLU A C 1
ATOM 707 O O . GLU A 1 87 ? 11.259 -21.498 -4.301 1.00 45.59 87 GLU A O 1
#

Organism: NCBI:txid1949083

Radius of gyration: 12.37 Å; Cα contacts (8 Å, |Δi|>4): 148; chains: 1; bounding box: 29×34×29 Å

pLDDT: mean 85.47, std 11.6, range [45.59, 97.31]

Sequence (87 aa):
MQDPAHTRWLEQMIERGWIDRFKHSPPHYDRIEYHSVWNGRIYSGRCTLGDYPWSDASTPGHHCFLIGAALPVGVGPRVWRMAKGSE

Foldseek 3Di:
DADPVLVVVLVVCVVVVWAWCLVPPDDQAAKKWKWKQAPNDIDTDIDRNVVDDPVCCQPPPDPCVRRVNNDHPRIDTMTMDGDPDDD

Mean predicted 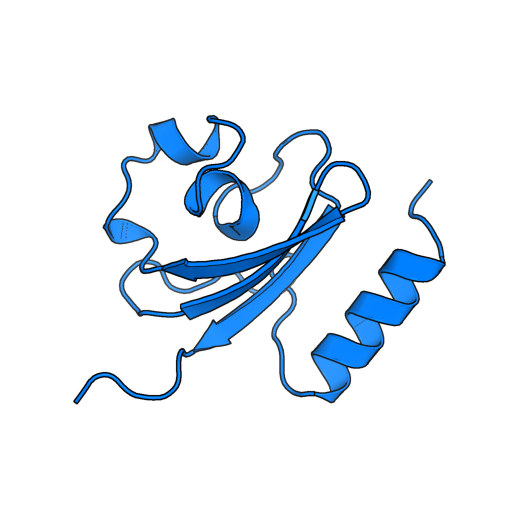aligned error: 5.1 Å